Protein AF-A0A8X7X111-F1 (afdb_monomer_lite)

pLDDT: mean 81.05, std 15.56, range [38.75, 95.94]

Structure (mmCIF, N/CA/C/O backbone):
data_AF-A0A8X7X111-F1
#
_entry.id   AF-A0A8X7X111-F1
#
loop_
_atom_site.group_PDB
_atom_site.id
_atom_site.type_symbol
_atom_site.label_atom_id
_atom_site.label_alt_id
_atom_site.label_comp_id
_atom_site.label_asym_id
_atom_site.label_entity_id
_atom_site.label_seq_id
_atom_site.pdbx_PDB_ins_code
_atom_site.Cartn_x
_atom_site.Cartn_y
_atom_site.Cartn_z
_atom_site.occupancy
_atom_site.B_iso_or_equiv
_atom_site.auth_seq_id
_atom_site.auth_comp_id
_atom_site.auth_asym_id
_atom_site.auth_atom_id
_atom_site.pdbx_PDB_model_num
ATOM 1 N N . MET A 1 1 ? -2.160 -9.460 -11.575 1.00 85.31 1 MET A N 1
ATOM 2 C CA . MET A 1 1 ? -0.906 -8.982 -10.975 1.00 85.31 1 MET A CA 1
ATOM 3 C C . MET A 1 1 ? 0.094 -10.099 -11.159 1.00 85.31 1 MET A C 1
ATOM 5 O O . MET A 1 1 ? -0.306 -11.250 -11.012 1.00 85.31 1 MET A O 1
ATOM 9 N N . ASP A 1 2 ? 1.345 -9.793 -11.483 1.00 87.25 2 ASP A N 1
ATOM 10 C CA . ASP A 1 2 ? 2.349 -10.833 -11.719 1.00 87.25 2 ASP A CA 1
ATOM 11 C C . ASP A 1 2 ? 2.757 -11.548 -10.430 1.00 87.25 2 ASP A C 1
ATOM 13 O O . ASP A 1 2 ? 2.763 -10.969 -9.339 1.00 87.25 2 ASP A O 1
ATOM 17 N N . ALA A 1 3 ? 3.172 -12.811 -10.553 1.00 87.38 3 ALA A N 1
ATOM 18 C CA . ALA A 1 3 ? 3.611 -13.620 -9.416 1.00 87.38 3 ALA A CA 1
ATOM 19 C C . ALA A 1 3 ? 4.765 -12.965 -8.629 1.00 87.38 3 ALA A C 1
ATOM 21 O O . ALA A 1 3 ? 4.837 -13.101 -7.405 1.00 87.38 3 ALA A O 1
ATOM 22 N N . LYS A 1 4 ? 5.636 -12.209 -9.315 1.00 88.44 4 LYS A N 1
ATOM 23 C CA . LYS A 1 4 ? 6.729 -11.440 -8.700 1.00 88.44 4 LYS A CA 1
ATOM 24 C C . LYS A 1 4 ? 6.195 -10.334 -7.784 1.00 88.44 4 LYS A C 1
ATOM 26 O O . LYS A 1 4 ? 6.611 -10.267 -6.629 1.00 88.44 4 LYS A O 1
ATOM 31 N N . HIS A 1 5 ? 5.219 -9.547 -8.248 1.00 90.12 5 HIS A N 1
ATOM 32 C CA . HIS A 1 5 ? 4.556 -8.511 -7.445 1.00 90.12 5 HIS A CA 1
ATOM 33 C C . HIS A 1 5 ? 3.859 -9.115 -6.220 1.00 90.12 5 HIS A C 1
ATOM 35 O O . HIS A 1 5 ? 4.024 -8.626 -5.105 1.00 90.12 5 HIS A O 1
ATOM 41 N N . ILE A 1 6 ? 3.153 -10.239 -6.390 1.00 90.12 6 ILE A N 1
ATOM 42 C CA . ILE A 1 6 ? 2.476 -10.922 -5.276 1.00 90.12 6 ILE A CA 1
ATOM 43 C C . ILE A 1 6 ? 3.496 -11.399 -4.231 1.00 90.12 6 ILE A C 1
ATOM 45 O O . ILE A 1 6 ? 3.306 -11.192 -3.029 1.00 90.12 6 ILE A O 1
ATOM 49 N N . LYS A 1 7 ? 4.597 -12.023 -4.669 1.00 89.88 7 LYS A N 1
ATOM 50 C CA . LYS A 1 7 ? 5.670 -12.496 -3.780 1.00 89.88 7 LYS A CA 1
ATOM 51 C C . LYS A 1 7 ? 6.334 -11.336 -3.035 1.00 89.88 7 LYS A C 1
ATOM 53 O O . LYS A 1 7 ? 6.568 -11.449 -1.830 1.00 89.88 7 LYS A O 1
ATOM 58 N N . LEU A 1 8 ? 6.584 -10.226 -3.727 1.00 90.62 8 LEU A N 1
ATOM 59 C CA . LEU A 1 8 ? 7.129 -8.999 -3.153 1.00 90.62 8 LEU A CA 1
ATOM 60 C C . LEU A 1 8 ? 6.216 -8.432 -2.059 1.00 90.62 8 LEU A C 1
ATOM 62 O O . LEU A 1 8 ? 6.665 -8.258 -0.923 1.00 90.62 8 LEU A O 1
ATOM 66 N N . LEU A 1 9 ? 4.936 -8.202 -2.372 1.00 90.44 9 LEU A N 1
ATOM 67 C CA . LEU A 1 9 ? 3.967 -7.652 -1.420 1.00 90.44 9 LEU A CA 1
ATOM 68 C C . LEU A 1 9 ? 3.812 -8.558 -0.197 1.00 90.44 9 LEU A C 1
ATOM 70 O O . LEU A 1 9 ? 3.809 -8.065 0.929 1.00 90.44 9 LEU A O 1
ATOM 74 N N . ARG A 1 10 ? 3.776 -9.885 -0.383 1.00 89.50 10 ARG A N 1
ATOM 75 C CA . ARG A 1 10 ? 3.724 -10.850 0.730 1.00 89.50 10 ARG A CA 1
ATOM 76 C C . ARG A 1 10 ? 4.967 -10.785 1.617 1.00 89.50 10 ARG A C 1
ATOM 78 O O . ARG A 1 10 ? 4.829 -10.762 2.838 1.00 89.50 10 ARG A O 1
ATOM 85 N N . LYS A 1 11 ? 6.164 -10.716 1.024 1.00 88.50 11 LYS A N 1
ATOM 86 C CA . LYS A 1 11 ? 7.439 -10.627 1.760 1.00 88.50 11 LYS A CA 1
ATOM 87 C C . LYS A 1 11 ? 7.556 -9.314 2.538 1.00 88.50 11 LYS A C 1
ATOM 89 O O . LYS A 1 11 ? 8.016 -9.310 3.676 1.00 88.50 11 LYS A O 1
ATOM 94 N N . GLN A 1 12 ? 7.118 -8.208 1.941 1.00 87.94 12 GLN A N 1
ATOM 95 C CA . GLN A 1 12 ? 7.219 -6.873 2.535 1.00 87.94 12 GLN A CA 1
ATOM 96 C C . GLN A 1 12 ? 5.997 -6.492 3.388 1.00 87.94 12 GLN A C 1
ATOM 98 O O . GLN A 1 12 ? 6.031 -5.460 4.053 1.00 87.94 12 GLN A O 1
ATOM 103 N N . ARG A 1 13 ? 4.948 -7.326 3.445 1.00 88.94 13 ARG A N 1
ATOM 104 C CA . ARG A 1 13 ? 3.638 -7.030 4.062 1.00 88.94 13 ARG A CA 1
ATOM 105 C C . ARG A 1 13 ? 3.732 -6.379 5.440 1.00 88.94 13 ARG A C 1
ATOM 107 O O . ARG A 1 13 ? 3.162 -5.317 5.670 1.00 88.94 13 ARG A O 1
ATOM 114 N N . LEU A 1 14 ? 4.489 -6.986 6.356 1.00 86.69 14 LEU A N 1
ATOM 115 C CA . LEU A 1 14 ? 4.646 -6.473 7.723 1.00 86.69 14 LEU A CA 1
ATOM 116 C C . LEU A 1 14 ? 5.471 -5.186 7.791 1.00 86.69 14 LEU A C 1
ATOM 118 O O . LEU A 1 14 ? 5.253 -4.365 8.679 1.00 86.69 14 LEU A O 1
ATOM 122 N N . HIS A 1 15 ? 6.441 -5.034 6.894 1.00 85.94 15 HIS A N 1
ATOM 123 C CA . HIS A 1 15 ? 7.320 -3.874 6.860 1.00 85.94 15 HIS A CA 1
ATOM 124 C C . HIS A 1 15 ? 6.611 -2.657 6.253 1.00 85.94 15 HIS A C 1
ATOM 126 O O . HIS A 1 15 ? 6.705 -1.561 6.808 1.00 85.94 15 HIS A O 1
ATOM 132 N N . LEU A 1 16 ? 5.844 -2.871 5.179 1.00 87.06 16 LEU A N 1
ATOM 133 C CA . LEU A 1 16 ? 4.980 -1.869 4.559 1.00 87.06 16 LEU A CA 1
ATOM 134 C C . LEU A 1 16 ? 3.902 -1.410 5.535 1.00 87.06 16 LEU A C 1
ATOM 136 O O . LEU A 1 16 ? 3.763 -0.217 5.753 1.00 87.06 16 LEU A O 1
ATOM 140 N N . ALA A 1 17 ? 3.225 -2.336 6.219 1.00 88.00 17 ALA A N 1
ATOM 141 C CA . ALA A 1 17 ? 2.167 -1.989 7.168 1.00 88.00 17 ALA A CA 1
ATOM 142 C C . ALA A 1 17 ? 2.627 -1.168 8.388 1.00 88.00 17 ALA A C 1
ATOM 144 O O . ALA A 1 17 ? 1.791 -0.666 9.134 1.00 88.00 17 ALA A O 1
ATOM 145 N N . LYS A 1 18 ? 3.940 -1.063 8.635 1.00 85.94 18 LYS A N 1
ATOM 146 C CA . LYS A 1 18 ? 4.504 -0.198 9.684 1.00 85.94 18 LYS A CA 1
ATOM 147 C C . LYS A 1 18 ? 4.826 1.218 9.200 1.00 85.94 18 LYS A C 1
ATOM 149 O O . LYS A 1 18 ? 4.943 2.103 10.035 1.00 85.94 18 LYS A O 1
ATOM 154 N N . GLN A 1 19 ? 5.037 1.407 7.900 1.00 84.19 19 GLN A N 1
ATOM 155 C CA . GLN A 1 19 ? 5.506 2.672 7.318 1.00 84.19 19 GLN A CA 1
ATOM 156 C C . GLN A 1 19 ? 4.442 3.369 6.482 1.00 84.19 19 GLN A C 1
ATOM 158 O O . GLN A 1 19 ? 4.420 4.592 6.419 1.00 84.19 19 GLN A O 1
ATOM 163 N N . LEU A 1 20 ? 3.587 2.590 5.827 1.00 86.62 20 LEU A N 1
ATOM 164 C CA . LEU A 1 20 ? 2.530 3.094 4.978 1.00 86.62 20 LEU A CA 1
ATOM 165 C C . LEU A 1 20 ? 1.356 3.521 5.846 1.00 86.62 20 LEU A C 1
ATOM 167 O O . LEU A 1 20 ? 0.678 2.668 6.424 1.00 86.62 20 LEU A O 1
ATOM 171 N N . ILE A 1 21 ? 1.076 4.821 5.874 1.00 88.19 21 ILE A N 1
ATOM 172 C CA . ILE A 1 21 ? -0.172 5.318 6.434 1.00 88.19 21 ILE A CA 1
ATOM 173 C C . ILE A 1 21 ? -1.219 5.246 5.329 1.00 88.19 21 ILE A C 1
ATOM 175 O O . ILE A 1 21 ? -1.296 6.116 4.471 1.00 88.19 21 ILE A O 1
ATOM 179 N N . VAL A 1 22 ? -2.046 4.196 5.351 1.00 86.44 22 VAL A N 1
ATOM 180 C CA . VAL A 1 22 ? -3.211 4.097 4.452 1.00 86.44 22 VAL A CA 1
ATOM 181 C C . VAL A 1 22 ? -4.269 5.121 4.862 1.00 86.44 22 VAL A C 1
ATOM 183 O O . VAL A 1 22 ? -5.158 4.826 5.666 1.00 86.44 22 VAL A O 1
ATOM 186 N N . GLY A 1 23 ? -4.116 6.340 4.348 1.00 83.56 23 GLY A N 1
ATOM 187 C CA . GLY A 1 23 ? -5.082 7.430 4.450 1.00 83.56 23 GLY A CA 1
ATOM 188 C C . GLY A 1 23 ? -6.213 7.305 3.429 1.00 83.56 23 GLY A C 1
ATOM 189 O O . GLY A 1 23 ? -6.215 6.403 2.587 1.00 83.56 23 GLY A O 1
ATOM 190 N N . ASP A 1 24 ? -7.190 8.208 3.506 1.00 84.75 24 ASP A N 1
ATOM 191 C CA . ASP A 1 24 ? -8.308 8.220 2.558 1.00 84.75 24 ASP A CA 1
ATOM 192 C C . ASP A 1 24 ? -7.877 8.558 1.130 1.00 84.75 24 ASP A C 1
ATOM 194 O O . ASP A 1 24 ? -8.447 7.985 0.212 1.00 84.75 24 ASP A O 1
ATOM 198 N N . THR A 1 25 ? -6.832 9.368 0.929 1.00 87.75 25 THR A N 1
ATOM 199 C CA . THR A 1 25 ? -6.316 9.714 -0.408 1.00 87.75 25 THR A CA 1
ATOM 200 C C . THR A 1 25 ? -5.920 8.474 -1.211 1.00 87.75 25 THR A C 1
ATOM 202 O O . THR A 1 25 ? -6.393 8.284 -2.327 1.00 87.75 25 THR A O 1
ATOM 205 N N . ILE A 1 26 ? -5.123 7.575 -0.617 1.00 90.75 26 ILE A N 1
ATOM 206 C CA . ILE A 1 26 ? -4.697 6.319 -1.258 1.00 90.75 26 ILE A CA 1
ATOM 207 C C . ILE A 1 26 ? -5.912 5.446 -1.582 1.00 90.75 26 ILE A C 1
ATOM 209 O O . ILE A 1 26 ? -6.030 4.905 -2.678 1.00 90.75 26 ILE A O 1
ATOM 213 N N . VAL A 1 27 ? -6.830 5.298 -0.622 1.00 93.31 27 VAL A N 1
ATOM 214 C CA . VAL A 1 27 ? -8.014 4.443 -0.784 1.00 93.31 27 VAL A CA 1
ATOM 215 C C . VAL A 1 27 ? -8.948 4.994 -1.865 1.00 93.31 27 VAL A C 1
ATOM 217 O O . VAL A 1 27 ? -9.446 4.223 -2.682 1.00 93.31 27 VAL A O 1
ATOM 220 N N . GLN A 1 28 ? -9.159 6.310 -1.901 1.00 92.00 28 GLN A N 1
ATOM 221 C CA . GLN A 1 28 ? -9.985 6.978 -2.906 1.00 92.00 28 GLN A CA 1
ATOM 222 C C . GLN A 1 28 ? -9.365 6.898 -4.297 1.00 92.00 28 GLN A C 1
ATOM 224 O O . GLN A 1 28 ? -10.077 6.559 -5.236 1.00 92.00 28 GLN A O 1
ATOM 229 N N . TYR A 1 29 ? -8.058 7.129 -4.426 1.00 92.25 29 TYR A N 1
ATOM 230 C CA . TYR A 1 29 ? -7.363 7.003 -5.706 1.00 92.25 29 TYR A CA 1
ATOM 231 C C . TYR A 1 29 ? -7.504 5.585 -6.276 1.00 92.25 29 TYR A C 1
ATOM 233 O O . TYR A 1 29 ? -7.935 5.397 -7.410 1.00 92.25 29 TYR A O 1
ATOM 241 N N . LEU A 1 30 ? -7.248 4.559 -5.457 1.00 94.31 30 LEU A N 1
ATOM 242 C CA . LEU A 1 30 ? -7.404 3.165 -5.880 1.00 94.31 30 LEU A CA 1
ATOM 243 C C . LEU A 1 30 ? -8.859 2.788 -6.207 1.00 94.31 30 LEU A C 1
ATOM 245 O O . LEU A 1 30 ? -9.092 1.890 -7.015 1.00 94.31 30 LEU A O 1
ATOM 249 N N . TYR A 1 31 ? -9.838 3.433 -5.573 1.00 94.94 31 TYR A N 1
ATOM 250 C CA . TYR A 1 31 ? -11.251 3.263 -5.906 1.00 94.94 31 TYR A CA 1
ATOM 251 C C . TYR A 1 31 ? -11.601 3.914 -7.252 1.00 94.94 31 TYR A C 1
ATOM 253 O O . TYR A 1 31 ? -12.231 3.275 -8.091 1.00 94.94 31 TYR A O 1
ATOM 261 N N . GLN A 1 32 ? -11.137 5.144 -7.496 1.00 95.06 32 GLN A N 1
ATOM 262 C CA . GLN A 1 32 ? -11.334 5.863 -8.762 1.00 95.06 32 GLN A CA 1
ATOM 263 C C . GLN A 1 32 ? -10.714 5.119 -9.951 1.00 95.06 32 GLN A C 1
ATOM 265 O O . GLN A 1 32 ? -11.332 5.008 -11.008 1.00 95.06 32 GLN A O 1
ATOM 270 N N . GLU A 1 33 ? -9.546 4.516 -9.743 1.00 94.31 33 GLU A N 1
ATOM 271 C CA . GLU A 1 33 ? -8.861 3.680 -10.733 1.00 94.31 33 GLU A CA 1
ATOM 272 C C . GLU A 1 33 ? -9.466 2.266 -10.863 1.00 94.31 33 GLU A C 1
ATOM 274 O O . GLU A 1 33 ? -8.904 1.395 -11.528 1.00 94.31 33 GLU A O 1
ATOM 279 N N . ASN A 1 34 ? -10.625 2.012 -10.240 1.00 92.75 34 ASN A N 1
ATOM 280 C CA . ASN A 1 34 ? -11.355 0.738 -10.260 1.00 92.75 34 ASN A CA 1
ATOM 281 C C . ASN A 1 34 ? -10.549 -0.467 -9.732 1.00 92.75 34 ASN A C 1
ATOM 283 O O . ASN A 1 34 ? -10.860 -1.623 -10.034 1.00 92.75 34 ASN A O 1
ATOM 287 N N . ILE A 1 35 ? -9.517 -0.224 -8.917 1.00 95.94 35 ILE A N 1
ATOM 288 C CA . ILE A 1 35 ? -8.759 -1.281 -8.235 1.00 95.94 35 ILE A CA 1
ATOM 289 C C . ILE A 1 35 ? -9.516 -1.755 -6.995 1.00 95.94 35 ILE A C 1
ATOM 291 O O . ILE A 1 35 ? -9.570 -2.955 -6.719 1.00 95.94 35 ILE A O 1
ATOM 295 N N . LEU A 1 36 ? -10.109 -0.837 -6.232 1.00 95.25 36 LEU A N 1
ATOM 296 C CA . LEU A 1 36 ? -10.957 -1.164 -5.086 1.00 95.25 36 LEU A CA 1
ATOM 297 C C . LEU A 1 36 ? -12.435 -1.069 -5.462 1.00 95.25 36 LEU A C 1
ATOM 299 O O . LEU A 1 36 ? -12.827 -0.233 -6.264 1.00 95.25 36 LEU A O 1
ATOM 303 N N . THR A 1 37 ? -13.256 -1.919 -4.849 1.00 94.56 37 THR A N 1
ATOM 304 C CA . THR A 1 37 ? -14.718 -1.795 -4.871 1.00 94.56 37 THR A CA 1
ATOM 305 C C . THR A 1 37 ? -15.187 -1.047 -3.627 1.00 94.56 37 THR A C 1
ATOM 307 O O . THR A 1 37 ? -14.433 -0.912 -2.663 1.00 94.56 37 THR A O 1
ATOM 310 N N . GLU A 1 38 ? -16.442 -0.607 -3.604 1.00 94.56 38 GLU A N 1
ATOM 311 C CA . GLU A 1 38 ? -17.025 0.059 -2.432 1.00 94.56 38 GLU A CA 1
ATOM 312 C C . GLU A 1 38 ? -16.926 -0.816 -1.171 1.00 94.56 38 GLU A C 1
ATOM 314 O O . GLU A 1 38 ? -16.386 -0.386 -0.154 1.00 94.56 38 GLU A O 1
ATOM 319 N N . SER A 1 39 ? -17.284 -2.098 -1.288 1.00 95.50 39 SER A N 1
ATOM 320 C CA . SER A 1 39 ? -17.123 -3.082 -0.209 1.00 95.50 39 SER A CA 1
ATOM 321 C C . SER A 1 39 ? -15.675 -3.176 0.298 1.00 95.50 39 SER A C 1
ATOM 323 O O . SER A 1 39 ? -15.439 -3.231 1.503 1.00 95.50 39 SER A O 1
ATOM 325 N N . HIS A 1 40 ? -14.672 -3.116 -0.583 1.00 95.38 40 HIS A N 1
ATOM 326 C CA . HIS A 1 40 ? -13.273 -3.100 -0.151 1.00 95.38 40 HIS A CA 1
ATOM 327 C C . HIS A 1 40 ? -12.891 -1.829 0.600 1.00 95.38 40 HIS A C 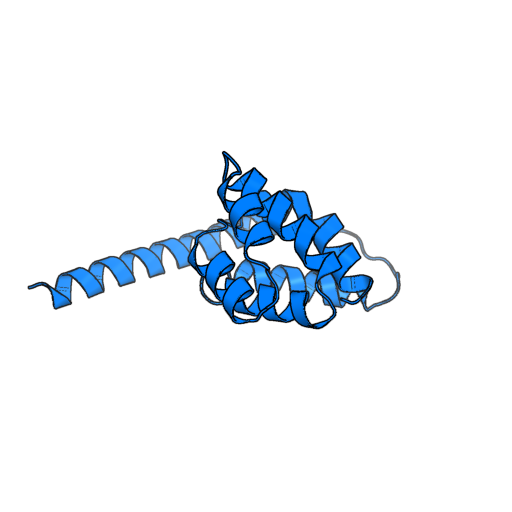1
ATOM 329 O O . HIS A 1 40 ? -12.120 -1.884 1.561 1.00 95.38 40 HIS A O 1
ATOM 335 N N . VAL A 1 41 ? -13.394 -0.682 0.147 1.00 95.06 41 VAL A N 1
ATOM 336 C CA . VAL A 1 41 ? -13.167 0.605 0.805 1.00 95.06 41 VAL A CA 1
ATOM 337 C C . VAL A 1 41 ? -13.730 0.563 2.225 1.00 95.06 41 VAL A C 1
ATOM 339 O O . VAL A 1 41 ? -13.028 0.937 3.167 1.00 95.06 41 VAL A O 1
ATOM 342 N N . GLU A 1 42 ? -14.942 0.041 2.403 1.00 95.44 42 GLU A N 1
ATOM 343 C CA . GLU A 1 42 ? -15.563 -0.163 3.716 1.00 95.44 42 GLU A CA 1
ATOM 344 C C . GLU A 1 42 ? -14.773 -1.150 4.587 1.00 95.44 42 GLU A C 1
ATOM 346 O O . GLU A 1 42 ? -14.474 -0.869 5.752 1.00 95.44 42 GLU A O 1
ATOM 351 N N . GLU A 1 43 ? -14.349 -2.283 4.026 1.00 95.12 43 GLU A N 1
ATOM 352 C CA . GLU A 1 43 ? -13.537 -3.274 4.737 1.00 95.12 43 GLU A CA 1
ATOM 353 C C . GLU A 1 43 ? -12.195 -2.708 5.217 1.00 95.12 43 GLU A C 1
ATOM 355 O O . GLU A 1 43 ? -11.719 -3.057 6.303 1.00 95.12 43 GLU A O 1
ATOM 360 N N . ILE A 1 44 ? -11.569 -1.837 4.425 1.00 94.81 44 ILE A N 1
ATOM 361 C CA . ILE A 1 44 ? -10.344 -1.141 4.818 1.00 94.81 44 ILE A CA 1
ATOM 362 C C . ILE A 1 44 ? -10.670 -0.104 5.894 1.00 94.81 44 ILE A C 1
ATOM 364 O O . ILE A 1 44 ? -9.998 -0.077 6.922 1.00 94.81 44 ILE A O 1
ATOM 368 N N . ARG A 1 45 ? -11.693 0.734 5.706 1.00 92.81 45 ARG A N 1
ATOM 369 C CA . ARG A 1 45 ? -12.054 1.804 6.653 1.00 92.81 45 ARG A CA 1
ATOM 370 C C . ARG A 1 45 ? -12.521 1.287 8.009 1.00 92.81 45 ARG A C 1
ATOM 372 O O . ARG A 1 45 ? -12.256 1.935 9.016 1.00 92.81 45 ARG A O 1
ATOM 379 N N . SER A 1 46 ? -13.140 0.112 8.051 1.00 94.81 46 SER A N 1
ATOM 380 C CA . SER A 1 46 ? -13.585 -0.525 9.296 1.00 94.81 46 SER A CA 1
ATOM 381 C C . SER A 1 46 ? -12.438 -1.021 10.186 1.00 94.81 46 SER A C 1
ATOM 383 O O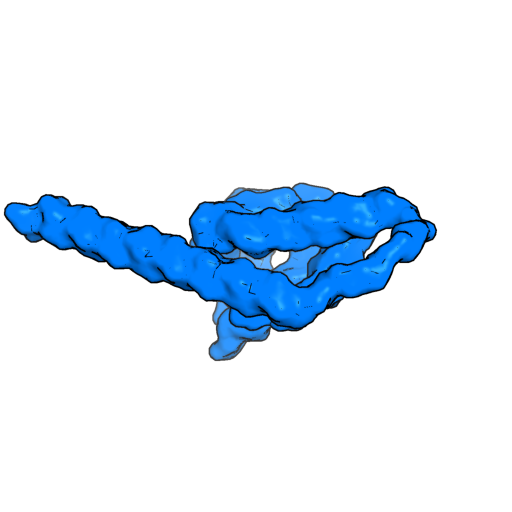 . SER A 1 46 ? -12.668 -1.395 11.333 1.00 94.81 46 SER A O 1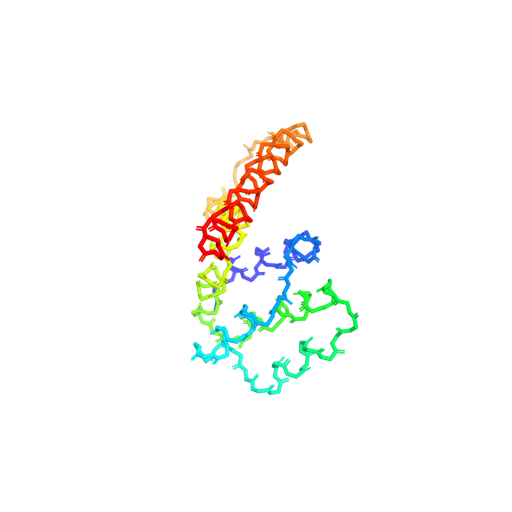
ATOM 385 N N . GLN A 1 47 ? -11.188 -1.025 9.707 1.00 95.44 47 GLN A N 1
ATOM 386 C CA . GLN A 1 47 ? -10.054 -1.460 10.518 1.00 95.44 47 GLN A CA 1
ATOM 387 C C . GLN A 1 47 ? -9.664 -0.416 11.574 1.00 95.44 47 GLN A C 1
ATOM 389 O O . GLN A 1 47 ? -9.257 0.699 11.255 1.00 95.44 47 GLN A O 1
ATOM 394 N N . ASN A 1 48 ? -9.642 -0.837 12.841 1.00 91.69 48 ASN A N 1
ATOM 395 C CA . ASN A 1 48 ? -9.389 0.039 13.996 1.00 91.69 48 ASN A CA 1
ATOM 396 C C . ASN A 1 48 ? -7.984 0.661 14.044 1.00 91.69 48 ASN A C 1
ATOM 398 O O . ASN A 1 48 ? -7.736 1.558 14.844 1.00 91.69 48 ASN A O 1
ATOM 402 N N . THR A 1 49 ? -7.024 0.145 13.274 1.00 92.81 49 THR A N 1
ATOM 403 C CA . THR A 1 49 ? -5.655 0.671 13.273 1.00 92.81 49 THR A CA 1
ATOM 404 C C . THR A 1 49 ? -5.132 0.809 11.860 1.00 92.81 49 THR A C 1
ATOM 406 O O . THR A 1 49 ? -5.401 -0.026 10.997 1.00 92.81 49 THR A O 1
ATOM 409 N N . ASN A 1 50 ? -4.305 1.830 11.634 1.00 91.69 50 ASN A N 1
ATOM 410 C CA . ASN A 1 50 ? -3.688 2.055 10.333 1.00 91.69 50 ASN A CA 1
ATOM 411 C C . ASN A 1 50 ? -2.885 0.833 9.845 1.00 91.69 50 ASN A C 1
ATOM 413 O O . ASN A 1 50 ? -3.020 0.415 8.700 1.00 91.69 50 ASN A O 1
ATOM 417 N N . LYS A 1 51 ? -2.163 0.165 10.752 1.00 91.31 51 LYS A N 1
ATOM 418 C CA . LYS A 1 51 ? -1.470 -1.092 10.447 1.00 91.31 51 LYS A CA 1
ATOM 419 C C . LYS A 1 51 ? -2.423 -2.164 9.905 1.00 91.31 51 LYS A C 1
ATOM 421 O O . LYS A 1 51 ? -2.082 -2.849 8.945 1.00 91.31 51 LYS A O 1
ATOM 426 N N . LYS A 1 52 ? -3.608 -2.330 10.507 1.00 93.44 52 LYS A N 1
ATOM 427 C CA . LYS A 1 52 ? -4.623 -3.274 10.014 1.00 93.44 52 LYS A CA 1
ATOM 428 C C . LYS A 1 52 ? -5.189 -2.829 8.660 1.00 93.44 52 LYS A C 1
ATOM 430 O O . LYS A 1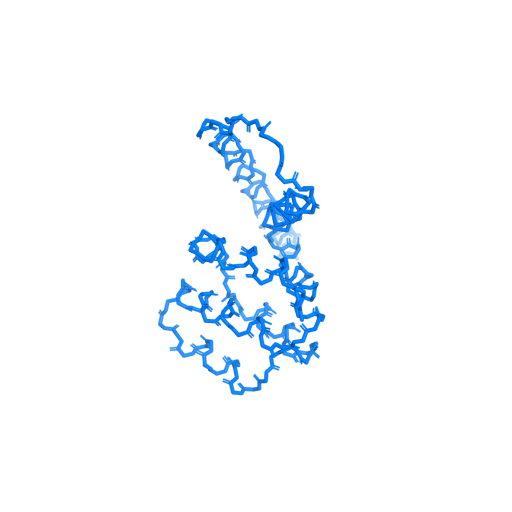 52 ? -5.318 -3.680 7.786 1.00 93.44 52 LYS A O 1
ATOM 435 N N . ARG A 1 53 ? -5.426 -1.525 8.449 1.00 94.81 53 ARG A N 1
ATOM 436 C CA . ARG A 1 53 ? -5.816 -0.956 7.138 1.00 94.81 53 ARG A CA 1
ATOM 437 C C . ARG A 1 53 ? -4.802 -1.314 6.054 1.00 94.81 53 ARG A C 1
ATOM 439 O O . ARG A 1 53 ? -5.178 -1.829 5.007 1.00 94.81 53 ARG A O 1
ATOM 446 N N . ALA A 1 54 ? -3.517 -1.100 6.334 1.00 93.56 54 ALA A N 1
ATOM 447 C CA . ALA A 1 54 ? -2.426 -1.412 5.421 1.00 93.56 54 ALA A CA 1
ATOM 448 C C . ALA A 1 54 ? -2.340 -2.905 5.108 1.00 93.56 54 ALA A C 1
ATOM 450 O O . ALA A 1 54 ? -2.264 -3.283 3.944 1.00 93.56 54 ALA A O 1
ATOM 451 N N . ILE A 1 55 ? -2.415 -3.763 6.127 1.00 92.88 55 ILE A N 1
ATOM 452 C CA . ILE A 1 55 ? -2.446 -5.217 5.930 1.00 92.88 55 ILE A CA 1
ATOM 453 C C . ILE A 1 55 ? -3.624 -5.618 5.036 1.00 92.88 55 ILE A C 1
ATOM 455 O O . ILE A 1 55 ? -3.422 -6.355 4.076 1.00 92.88 55 ILE A O 1
ATOM 459 N N . LYS A 1 56 ? -4.822 -5.100 5.323 1.00 94.94 56 LYS A N 1
ATOM 460 C CA . LYS A 1 56 ? -6.046 -5.402 4.578 1.00 94.94 56 LYS A CA 1
ATOM 461 C C . LYS A 1 56 ? -5.948 -4.960 3.118 1.00 94.94 56 LYS A C 1
ATOM 463 O O . LYS A 1 56 ? -6.255 -5.745 2.227 1.00 94.94 56 LYS A O 1
ATOM 468 N N . LEU A 1 57 ? -5.446 -3.751 2.867 1.00 94.44 57 LEU A N 1
ATOM 469 C CA . LEU A 1 57 ? -5.182 -3.258 1.515 1.00 94.44 57 LEU A CA 1
ATOM 470 C C . LEU A 1 57 ? -4.207 -4.182 0.766 1.00 94.44 57 LEU A C 1
ATOM 472 O O . LEU A 1 57 ? -4.492 -4.611 -0.351 1.00 94.44 57 LEU A O 1
ATOM 476 N N . LEU A 1 58 ? -3.086 -4.539 1.399 1.00 92.69 58 LEU A N 1
ATOM 477 C CA . LEU A 1 58 ? -2.065 -5.413 0.810 1.00 92.69 58 LEU A CA 1
ATOM 478 C C . LEU A 1 58 ? -2.571 -6.843 0.546 1.00 92.69 58 LEU A C 1
ATOM 480 O O . LEU A 1 58 ? -2.028 -7.517 -0.328 1.00 92.69 58 LEU A O 1
ATOM 484 N N . ASP A 1 59 ? -3.601 -7.300 1.260 1.00 92.56 59 ASP A N 1
ATOM 485 C CA . ASP A 1 59 ? -4.267 -8.586 1.008 1.00 92.56 59 ASP A CA 1
ATOM 486 C C . ASP A 1 59 ? -5.241 -8.526 -0.170 1.00 92.56 59 ASP A C 1
ATOM 488 O O . ASP A 1 59 ? -5.406 -9.512 -0.891 1.00 92.56 59 ASP A O 1
ATOM 492 N N . ILE A 1 6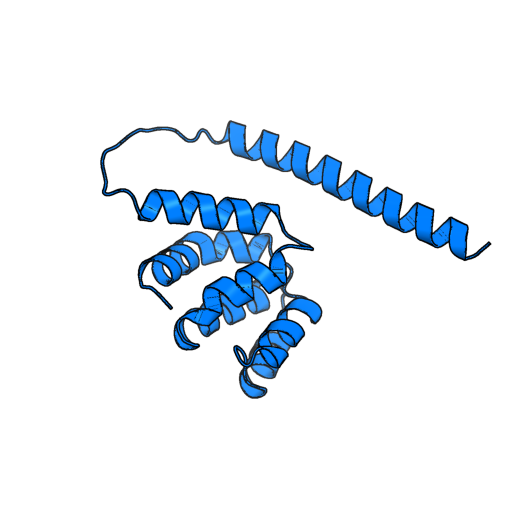0 ? -5.870 -7.369 -0.380 1.00 93.94 60 ILE A N 1
ATOM 493 C CA . ILE A 1 60 ? -6.830 -7.142 -1.460 1.00 93.94 60 ILE A CA 1
ATOM 494 C C . ILE A 1 60 ? -6.114 -7.013 -2.809 1.00 93.94 60 ILE A C 1
ATOM 496 O O . ILE A 1 60 ? -6.539 -7.646 -3.779 1.00 93.94 60 ILE A O 1
ATOM 500 N N . LEU A 1 61 ? -5.024 -6.238 -2.877 1.00 93.25 61 LEU A N 1
ATOM 501 C CA . LEU A 1 61 ? -4.323 -5.890 -4.126 1.00 93.25 61 LEU A CA 1
ATOM 502 C C . LEU A 1 61 ? -3.996 -7.093 -5.044 1.00 93.25 61 LEU A C 1
ATOM 504 O O . LEU A 1 61 ? -4.276 -7.002 -6.242 1.00 93.25 61 LEU A O 1
ATOM 508 N N . PRO A 1 62 ? -3.493 -8.247 -4.548 1.00 91.25 62 PRO A N 1
ATOM 509 C CA . PRO A 1 62 ? -3.231 -9.427 -5.378 1.00 91.25 62 PRO A CA 1
ATOM 510 C C . PRO A 1 62 ? -4.443 -9.956 -6.154 1.00 91.25 62 PRO A C 1
ATOM 512 O O . PRO A 1 62 ? -4.271 -10.602 -7.186 1.00 91.25 62 PRO A O 1
ATOM 515 N N . THR A 1 63 ? -5.662 -9.689 -5.676 1.00 91.19 63 THR A N 1
ATOM 516 C CA . THR A 1 63 ? -6.910 -10.201 -6.266 1.00 91.19 63 THR A CA 1
ATOM 517 C C . THR A 1 63 ? -7.484 -9.306 -7.370 1.00 91.19 63 THR A C 1
ATOM 519 O O . THR A 1 63 ? -8.468 -9.684 -7.995 1.00 91.19 63 THR A O 1
ATOM 522 N N . ARG A 1 64 ? -6.919 -8.111 -7.603 1.00 89.25 64 ARG A N 1
ATOM 523 C CA . ARG A 1 64 ? -7.538 -7.044 -8.420 1.00 89.25 64 ARG A CA 1
ATOM 524 C C . ARG A 1 64 ? -7.030 -6.942 -9.862 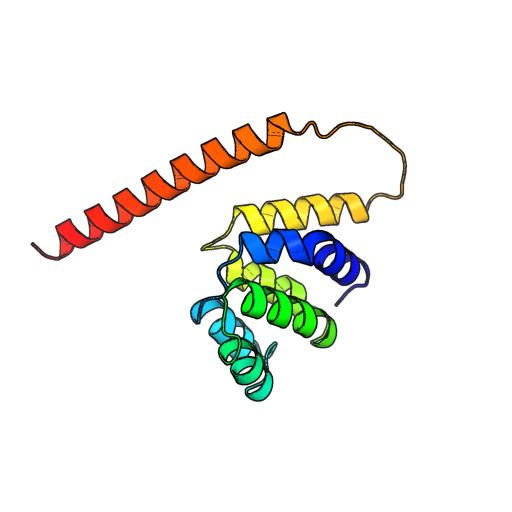1.00 89.25 64 ARG A C 1
ATOM 526 O O . ARG A 1 64 ? -7.438 -6.059 -10.603 1.00 89.25 64 ARG A O 1
ATOM 533 N N . GLY A 1 65 ? -6.159 -7.854 -10.289 1.00 85.38 65 GLY A N 1
ATOM 534 C CA . GLY A 1 65 ? -5.673 -7.901 -11.673 1.00 85.38 65 GLY A CA 1
ATOM 535 C C . GLY A 1 65 ? -4.288 -7.270 -11.876 1.00 85.38 65 GLY A C 1
ATOM 536 O O . GLY A 1 65 ? -3.594 -6.972 -10.907 1.00 85.38 65 GLY A O 1
ATOM 537 N N . PRO A 1 66 ? -3.767 -7.234 -13.117 1.00 87.25 66 PRO A N 1
ATOM 538 C CA . PRO A 1 66 ? -2.379 -6.852 -13.427 1.00 87.25 66 PRO A CA 1
ATOM 539 C C . PRO A 1 66 ? -2.025 -5.419 -13.032 1.00 87.25 66 PRO A C 1
ATOM 541 O O . PRO A 1 66 ? -0.985 -5.228 -12.412 1.00 87.25 66 PRO A O 1
ATOM 544 N N . LYS A 1 67 ? -2.933 -4.470 -13.275 1.00 91.50 67 LYS A N 1
ATOM 545 C CA . LYS A 1 67 ? -2.721 -3.033 -13.043 1.00 91.50 67 LYS A CA 1
ATOM 546 C C . LYS A 1 67 ? -2.662 -2.629 -11.566 1.00 91.50 67 LYS A C 1
ATOM 548 O O . LYS A 1 67 ? -2.118 -1.589 -11.237 1.00 91.50 67 LYS A O 1
ATOM 553 N N . ALA A 1 68 ? -3.174 -3.468 -10.662 1.00 93.69 68 ALA A N 1
ATOM 554 C CA . ALA A 1 68 ? -3.301 -3.129 -9.245 1.00 93.69 68 ALA A CA 1
ATOM 555 C C . ALA A 1 68 ? -1.968 -2.798 -8.557 1.00 93.69 68 ALA A C 1
ATOM 557 O O . ALA A 1 68 ? -1.959 -2.032 -7.599 1.00 93.69 68 ALA A O 1
ATOM 558 N N . PHE A 1 69 ? -0.854 -3.383 -9.014 1.00 92.94 69 PHE A N 1
ATOM 559 C CA . PHE A 1 69 ? 0.462 -3.054 -8.465 1.00 92.94 69 PHE A CA 1
ATOM 560 C C . PHE A 1 69 ? 0.886 -1.644 -8.866 1.00 92.94 69 PHE A C 1
ATOM 562 O O . PHE A 1 69 ? 1.188 -0.841 -7.992 1.00 92.94 69 PHE A O 1
ATOM 569 N N . ASP A 1 70 ? 0.864 -1.346 -10.163 1.00 92.88 70 ASP A N 1
ATOM 570 C CA . ASP A 1 70 ? 1.339 -0.073 -10.708 1.00 92.88 70 ASP A CA 1
ATOM 571 C C . ASP A 1 70 ? 0.495 1.087 -10.179 1.00 92.88 70 ASP A C 1
ATOM 573 O O . ASP A 1 70 ? 1.035 2.029 -9.609 1.00 92.88 70 ASP A O 1
ATOM 577 N N . THR A 1 71 ? -0.832 0.942 -10.192 1.00 94.62 71 THR A N 1
ATOM 578 C CA . THR A 1 71 ? -1.745 1.936 -9.614 1.00 94.62 71 THR A CA 1
ATOM 579 C C . THR A 1 71 ? -1.516 2.130 -8.111 1.00 94.62 71 THR A C 1
ATOM 581 O O . THR A 1 71 ? -1.620 3.241 -7.597 1.00 94.62 71 THR A O 1
ATOM 584 N N . PHE A 1 72 ? -1.174 1.070 -7.370 1.00 94.19 72 PHE A N 1
ATOM 585 C CA . PHE A 1 72 ? -0.785 1.212 -5.967 1.00 94.19 72 PHE A CA 1
ATOM 586 C C . PHE A 1 72 ? 0.522 1.990 -5.812 1.00 94.19 72 PHE A C 1
ATOM 588 O O . PHE A 1 72 ? 0.593 2.862 -4.948 1.00 94.19 72 PHE A O 1
ATOM 595 N N . ILE A 1 73 ? 1.528 1.722 -6.645 1.00 92.88 73 ILE A N 1
ATOM 596 C CA . ILE A 1 73 ? 2.777 2.487 -6.649 1.00 92.88 73 ILE A CA 1
ATOM 597 C C . ILE A 1 73 ? 2.512 3.965 -6.953 1.00 92.88 73 ILE A C 1
ATOM 599 O O . ILE A 1 73 ? 3.043 4.821 -6.245 1.00 92.88 73 ILE A O 1
ATOM 603 N N . ASP A 1 74 ? 1.657 4.260 -7.929 1.00 92.56 74 ASP A N 1
ATOM 604 C CA . ASP A 1 74 ? 1.266 5.627 -8.277 1.00 92.56 74 ASP A CA 1
ATOM 605 C C . ASP A 1 74 ? 0.529 6.308 -7.119 1.00 92.56 74 ASP A C 1
ATOM 607 O O . ASP A 1 74 ? 0.840 7.445 -6.776 1.00 92.56 74 ASP A O 1
ATOM 611 N N . SER A 1 75 ? -0.349 5.583 -6.417 1.00 91.31 75 SER A N 1
ATOM 612 C CA . SER A 1 75 ? -1.086 6.118 -5.263 1.00 91.31 75 SER A CA 1
ATOM 613 C C . SER A 1 75 ? -0.193 6.540 -4.091 1.00 91.31 75 SER A C 1
ATOM 615 O O . SER A 1 75 ? -0.591 7.373 -3.280 1.00 91.31 75 SER A O 1
ATOM 617 N N . ILE A 1 76 ? 1.003 5.953 -3.974 1.00 90.56 76 ILE A N 1
ATOM 618 C CA . ILE A 1 76 ? 1.934 6.216 -2.870 1.00 90.56 76 ILE A CA 1
ATOM 619 C C . ILE A 1 76 ? 3.160 7.021 -3.305 1.00 90.56 76 ILE A C 1
ATOM 621 O O . ILE A 1 76 ? 3.995 7.320 -2.456 1.00 90.56 76 ILE A O 1
ATOM 625 N N . GLN A 1 77 ? 3.323 7.345 -4.591 1.00 86.25 77 GLN A N 1
ATOM 626 C CA . GLN A 1 77 ? 4.574 7.929 -5.085 1.00 86.25 77 GLN A CA 1
ATOM 627 C C . GLN A 1 77 ? 4.844 9.334 -4.542 1.00 86.25 77 GLN A C 1
ATOM 629 O O . GLN A 1 77 ? 6.002 9.669 -4.304 1.00 86.25 77 GLN A O 1
ATOM 634 N N . ASP A 1 78 ? 3.789 10.119 -4.318 1.00 81.69 78 ASP A N 1
ATOM 635 C CA . ASP A 1 78 ? 3.906 11.505 -3.863 1.00 81.69 78 ASP A CA 1
ATOM 636 C C . ASP A 1 78 ? 4.220 11.578 -2.365 1.00 81.69 78 ASP A C 1
ATOM 638 O O . ASP A 1 78 ? 5.099 12.323 -1.936 1.00 81.69 78 ASP A O 1
ATOM 642 N N . GLU A 1 79 ? 3.526 10.772 -1.558 1.00 81.62 79 GLU A N 1
ATOM 643 C CA . GLU A 1 79 ? 3.675 10.785 -0.098 1.00 81.62 79 GLU A CA 1
ATOM 644 C C . GLU A 1 79 ? 4.772 9.837 0.408 1.00 81.62 79 GLU A C 1
ATOM 646 O O . GLU A 1 79 ? 5.383 10.091 1.446 1.00 81.62 79 GLU A O 1
ATOM 651 N N . TYR A 1 80 ? 5.047 8.755 -0.323 1.00 86.00 80 TYR A N 1
ATOM 652 C CA . TYR A 1 80 ? 5.973 7.692 0.071 1.00 86.00 80 TYR A CA 1
ATOM 653 C C . TYR A 1 80 ? 6.938 7.297 -1.062 1.00 86.00 80 TYR A C 1
ATOM 655 O O . TYR A 1 80 ? 7.076 6.102 -1.369 1.00 86.00 80 TYR A O 1
ATOM 663 N N . PRO A 1 81 ? 7.682 8.248 -1.662 1.00 84.94 81 PRO A N 1
ATOM 664 C CA . PRO A 1 81 ? 8.601 7.950 -2.762 1.00 84.94 81 PRO A CA 1
ATOM 665 C C . PRO A 1 81 ? 9.654 6.898 -2.377 1.00 84.94 81 PRO A C 1
ATOM 667 O O . PRO A 1 81 ? 10.025 6.057 -3.192 1.00 84.94 81 PRO A O 1
ATOM 670 N N . TRP A 1 82 ? 10.078 6.858 -1.108 1.00 83.56 82 TRP A N 1
ATOM 671 C CA . TRP A 1 82 ? 11.024 5.849 -0.616 1.00 83.56 82 TRP A CA 1
ATOM 672 C C . TRP A 1 82 ? 10.437 4.431 -0.580 1.00 83.56 82 TRP A C 1
ATOM 674 O O . TRP A 1 82 ? 11.179 3.462 -0.747 1.00 83.56 82 TRP A O 1
ATOM 684 N N . ILE A 1 83 ? 9.121 4.285 -0.367 1.00 87.56 83 ILE A N 1
ATOM 685 C CA . ILE A 1 83 ? 8.451 2.979 -0.415 1.00 87.56 83 ILE A CA 1
ATOM 686 C C . ILE A 1 83 ? 8.418 2.488 -1.861 1.00 87.56 83 ILE A C 1
ATOM 688 O O . ILE A 1 83 ? 8.758 1.330 -2.102 1.00 87.56 83 ILE A O 1
ATOM 692 N N . LYS A 1 84 ? 8.088 3.370 -2.814 1.00 88.12 84 LYS A N 1
ATOM 693 C CA . LYS A 1 84 ? 8.160 3.078 -4.253 1.00 88.12 84 LYS A CA 1
ATOM 694 C C . LYS A 1 84 ? 9.557 2.608 -4.650 1.00 88.12 84 LYS A C 1
ATOM 696 O O . LYS A 1 84 ? 9.684 1.489 -5.142 1.00 88.12 84 LYS A O 1
ATOM 701 N N . THR A 1 85 ? 10.599 3.398 -4.372 1.00 88.44 85 THR A N 1
ATOM 702 C CA . THR A 1 85 ? 11.989 3.030 -4.702 1.00 88.44 85 THR A CA 1
ATOM 703 C C . THR A 1 85 ? 12.357 1.674 -4.114 1.00 88.44 85 THR A C 1
ATOM 705 O O . THR A 1 85 ? 12.818 0.793 -4.828 1.00 88.44 85 THR A O 1
ATOM 708 N N . LYS A 1 86 ? 12.056 1.449 -2.831 1.00 87.88 86 LYS A N 1
ATOM 709 C CA . LYS A 1 86 ? 12.348 0.176 -2.168 1.00 87.88 86 LYS A CA 1
ATOM 710 C C . LYS A 1 86 ? 11.631 -1.017 -2.805 1.00 87.88 86 LYS A C 1
ATOM 712 O O . LYS A 1 86 ? 12.205 -2.103 -2.883 1.00 87.88 86 LYS A O 1
ATOM 717 N N . LEU A 1 87 ? 10.369 -0.849 -3.195 1.00 89.44 87 LEU A N 1
ATOM 718 C CA . LEU A 1 87 ? 9.600 -1.909 -3.844 1.00 89.44 87 LEU A CA 1
ATOM 719 C C . LEU A 1 87 ? 10.149 -2.222 -5.235 1.00 89.44 87 LEU A C 1
ATOM 721 O O . LEU A 1 87 ? 10.270 -3.398 -5.564 1.00 89.44 87 LEU A O 1
ATOM 725 N N . LEU A 1 88 ? 10.518 -1.202 -6.011 1.00 88.75 88 LEU A N 1
ATOM 726 C CA . LEU A 1 88 ? 11.112 -1.377 -7.337 1.00 88.75 88 LEU A CA 1
ATOM 727 C C . LEU A 1 88 ? 12.505 -2.017 -7.261 1.00 88.75 88 LEU A C 1
ATOM 729 O O . LEU A 1 88 ? 12.774 -2.957 -8.005 1.00 88.75 88 LEU A O 1
ATOM 733 N N . ASP A 1 89 ? 13.346 -1.606 -6.311 1.00 88.94 89 ASP A N 1
ATOM 734 C CA . ASP A 1 89 ? 14.657 -2.225 -6.082 1.00 88.94 89 ASP A CA 1
ATOM 735 C C . ASP A 1 89 ? 14.516 -3.712 -5.736 1.00 88.94 89 ASP A C 1
ATOM 737 O O . ASP A 1 89 ? 15.185 -4.571 -6.311 1.00 88.94 89 ASP A O 1
ATOM 741 N N . GLU A 1 90 ? 13.612 -4.051 -4.813 1.00 87.69 90 GLU A N 1
ATOM 742 C CA . GLU A 1 90 ? 13.379 -5.447 -4.440 1.00 87.69 90 GLU A CA 1
ATOM 743 C C . GLU A 1 90 ? 12.728 -6.240 -5.585 1.00 87.69 90 GLU A C 1
ATOM 745 O O . GLU A 1 90 ? 12.991 -7.435 -5.721 1.00 87.69 90 GLU A O 1
ATOM 750 N N . LEU A 1 91 ? 11.920 -5.601 -6.435 1.00 87.94 91 LEU A N 1
ATOM 751 C CA . LEU A 1 91 ? 11.352 -6.232 -7.623 1.00 87.94 91 LEU A CA 1
ATOM 752 C C . LEU A 1 91 ? 12.431 -6.587 -8.652 1.00 87.94 91 LEU A C 1
ATOM 754 O O . LEU A 1 91 ? 12.429 -7.714 -9.152 1.00 87.94 91 LEU A O 1
ATOM 758 N N . THR A 1 92 ? 13.376 -5.680 -8.912 1.00 87.44 92 THR A N 1
ATOM 759 C CA . THR A 1 92 ? 14.546 -5.930 -9.774 1.00 87.44 92 THR A CA 1
ATOM 760 C C . THR A 1 92 ? 15.351 -7.118 -9.250 1.00 87.44 92 THR A C 1
ATOM 762 O O . THR A 1 92 ? 15.631 -8.059 -9.989 1.00 87.44 92 THR A O 1
ATOM 765 N N . ARG A 1 93 ? 15.584 -7.174 -7.933 1.00 83.94 93 ARG A N 1
ATOM 766 C CA . ARG A 1 93 ? 16.281 -8.298 -7.279 1.00 83.94 93 ARG A CA 1
ATOM 767 C C . ARG A 1 93 ? 15.539 -9.635 -7.352 1.00 83.94 93 ARG A C 1
ATOM 769 O O . ARG A 1 93 ? 16.152 -10.678 -7.155 1.00 83.94 93 ARG A O 1
ATOM 776 N N . LEU A 1 94 ? 14.224 -9.626 -7.578 1.00 79.94 94 LEU A N 1
ATOM 777 C CA . LEU A 1 94 ? 13.432 -10.836 -7.831 1.00 79.94 94 LEU A CA 1
ATOM 778 C C . LEU A 1 94 ? 13.421 -11.231 -9.318 1.00 79.94 94 LEU A C 1
ATOM 780 O O . LEU A 1 94 ? 12.979 -12.335 -9.646 1.00 79.94 94 LEU A O 1
ATOM 784 N N . GLY A 1 95 ? 13.827 -10.321 -10.207 1.00 66.56 95 GLY A N 1
ATOM 785 C CA . GLY A 1 95 ? 13.947 -10.533 -11.645 1.00 66.56 95 GLY A CA 1
ATOM 786 C C . GLY A 1 95 ? 15.209 -11.293 -12.033 1.00 66.56 95 GLY A C 1
ATOM 787 O O . GLY A 1 95 ? 15.133 -12.154 -12.908 1.00 66.56 95 GLY A O 1
ATOM 788 N N . ASP A 1 96 ? 16.303 -11.043 -11.321 1.00 58.31 96 ASP A N 1
ATOM 789 C CA . ASP A 1 96 ? 17.576 -11.718 -11.535 1.00 58.31 96 ASP A CA 1
ATOM 790 C C . ASP A 1 96 ? 17.591 -13.037 -10.751 1.00 58.31 96 ASP A C 1
ATOM 792 O O . ASP A 1 96 ? 17.457 -13.072 -9.524 1.00 58.31 96 ASP A O 1
ATOM 796 N N . GLY A 1 97 ? 17.670 -14.159 -11.470 1.00 52.19 97 GLY A N 1
ATOM 797 C CA . GLY A 1 97 ? 17.735 -15.493 -10.877 1.00 52.19 97 GLY A CA 1
ATOM 798 C C . GLY A 1 97 ? 18.845 -15.587 -9.825 1.00 52.19 97 GLY A C 1
ATOM 799 O O . GLY A 1 97 ? 19.904 -14.991 -9.974 1.00 52.19 97 GLY A O 1
ATOM 800 N N . GLN A 1 98 ? 18.589 -16.330 -8.745 1.00 51.97 98 GLN A N 1
ATOM 801 C CA . GLN A 1 98 ? 19.540 -16.546 -7.652 1.00 51.97 98 GLN A CA 1
ATOM 802 C C . GLN A 1 98 ? 20.977 -16.813 -8.145 1.00 51.97 98 GLN A C 1
ATOM 804 O O . GLN A 1 98 ? 21.267 -17.909 -8.609 1.00 51.97 98 GLN A O 1
ATOM 809 N N . THR A 1 99 ? 21.885 -15.868 -7.906 1.00 39.44 99 THR A N 1
ATOM 810 C CA . THR A 1 99 ? 23.313 -16.114 -7.647 1.00 39.44 99 THR A CA 1
ATOM 811 C C . THR A 1 99 ? 23.756 -15.135 -6.567 1.00 39.44 99 THR A C 1
ATOM 813 O O . THR A 1 99 ? 23.471 -13.943 -6.640 1.00 39.44 99 THR A O 1
ATOM 816 N N . GLY A 1 100 ? 24.325 -15.678 -5.493 1.00 47.12 100 GLY A N 1
ATOM 817 C CA . GLY A 1 100 ? 24.442 -15.008 -4.206 1.00 47.12 100 GLY A CA 1
ATOM 818 C C . GLY A 1 100 ? 25.287 -13.737 -4.193 1.00 47.12 100 GLY A C 1
ATOM 819 O O . GLY A 1 100 ? 26.242 -13.584 -4.939 1.00 47.12 100 GLY A O 1
ATOM 820 N N . SER A 1 101 ? 24.975 -12.869 -3.237 1.00 38.75 101 SER A N 1
ATOM 821 C CA . SER A 1 101 ? 25.998 -12.203 -2.440 1.00 38.75 101 SER A CA 1
ATOM 822 C C . SER A 1 101 ? 25.373 -11.700 -1.146 1.00 38.75 101 SER A C 1
ATOM 824 O O . SER A 1 101 ? 24.238 -11.219 -1.103 1.00 38.75 101 SER A O 1
ATOM 826 N N . ALA A 1 102 ? 26.119 -11.917 -0.077 1.00 52.16 102 ALA A N 1
ATOM 827 C CA . ALA A 1 102 ? 25.795 -11.587 1.287 1.00 52.16 102 ALA A CA 1
ATOM 828 C C . ALA A 1 102 ? 25.672 -10.070 1.516 1.00 52.16 102 ALA A C 1
ATOM 830 O O . ALA A 1 102 ? 26.248 -9.258 0.801 1.00 52.16 102 ALA A O 1
ATOM 831 N N . GLY A 1 103 ? 24.984 -9.717 2.604 1.00 48.62 103 GLY A N 1
ATOM 832 C CA . GLY A 1 103 ? 25.235 -8.474 3.330 1.00 48.62 103 GLY A CA 1
ATOM 833 C C . GLY A 1 103 ? 24.559 -7.223 2.777 1.00 48.62 103 GLY A C 1
ATOM 834 O O . GLY A 1 103 ? 25.201 -6.385 2.163 1.00 48.62 103 GLY A O 1
ATOM 835 N N . MET A 1 104 ? 23.296 -7.000 3.145 1.00 45.72 104 MET A N 1
ATOM 836 C CA . MET A 1 104 ? 22.861 -5.628 3.423 1.00 45.72 104 MET A CA 1
ATOM 837 C C . MET A 1 104 ? 22.818 -5.465 4.934 1.00 45.72 104 MET A C 1
ATOM 839 O O . MET A 1 104 ? 21.906 -5.924 5.622 1.00 45.72 104 MET A O 1
ATOM 843 N N . THR A 1 105 ? 23.907 -4.906 5.442 1.00 45.16 105 THR A N 1
ATOM 844 C CA . THR A 1 105 ? 24.152 -4.666 6.855 1.00 45.16 105 THR A CA 1
ATOM 845 C C . THR A 1 105 ? 23.129 -3.672 7.402 1.00 45.16 105 THR A C 1
ATOM 847 O O . THR A 1 105 ? 22.825 -2.638 6.808 1.00 45.16 105 THR A O 1
ATOM 850 N N . PHE A 1 106 ? 22.617 -3.993 8.588 1.00 50.81 106 PHE A N 1
ATOM 851 C CA . PHE A 1 106 ? 21.595 -3.271 9.355 1.00 50.81 106 PHE A CA 1
ATOM 852 C C . PHE A 1 106 ? 21.880 -1.754 9.530 1.00 50.81 106 PHE A C 1
ATOM 854 O O . PHE A 1 106 ? 20.969 -0.965 9.786 1.00 50.81 106 PHE A O 1
ATOM 861 N N . ILE A 1 107 ? 23.133 -1.330 9.316 1.00 49.72 107 ILE A N 1
ATOM 862 C CA . ILE A 1 107 ? 23.638 0.046 9.437 1.00 49.72 107 ILE A CA 1
ATOM 863 C C . ILE A 1 107 ? 23.268 0.932 8.225 1.00 49.72 107 ILE A C 1
ATOM 865 O O . ILE A 1 107 ? 23.050 2.134 8.400 1.00 49.72 107 ILE A O 1
ATOM 869 N N . GLN A 1 108 ? 23.106 0.381 7.012 1.00 51.03 108 GLN A N 1
ATOM 870 C CA . GLN A 1 108 ? 22.674 1.180 5.848 1.00 51.03 108 GLN A CA 1
ATOM 871 C C . GLN A 1 108 ? 21.210 1.616 5.952 1.00 51.03 108 GLN A C 1
ATOM 873 O O . GLN A 1 108 ? 20.880 2.751 5.608 1.00 51.03 108 GLN A O 1
ATOM 878 N N . THR A 1 109 ? 20.346 0.761 6.505 1.00 47.69 109 THR A N 1
ATOM 879 C CA . THR A 1 109 ? 18.944 1.100 6.777 1.00 47.69 109 THR A CA 1
ATOM 880 C C . THR A 1 109 ? 18.835 2.329 7.676 1.00 47.69 109 THR A C 1
ATOM 882 O O . THR A 1 109 ? 18.112 3.257 7.335 1.00 47.69 109 THR A O 1
ATOM 885 N N . ALA A 1 110 ? 19.601 2.404 8.769 1.00 45.03 110 ALA A N 1
ATOM 886 C CA . ALA A 1 110 ? 19.537 3.534 9.698 1.00 45.03 110 ALA A CA 1
ATOM 887 C C . ALA A 1 110 ? 19.966 4.867 9.054 1.00 45.03 110 ALA A C 1
ATOM 889 O O . ALA A 1 110 ? 19.293 5.878 9.245 1.00 45.03 110 ALA A O 1
ATOM 890 N N . ARG A 1 111 ? 21.029 4.878 8.235 1.00 52.09 111 ARG A N 1
ATOM 891 C CA . ARG A 1 111 ? 21.459 6.096 7.517 1.00 52.09 111 ARG A CA 1
ATOM 892 C C . ARG A 1 111 ? 20.428 6.558 6.488 1.00 52.09 111 ARG A C 1
ATOM 894 O O . ARG A 1 111 ? 20.215 7.759 6.351 1.00 52.09 111 ARG A O 1
ATOM 901 N N . PHE A 1 112 ? 19.762 5.620 5.815 1.00 55.50 112 PHE A N 1
ATOM 902 C CA . PHE A 1 112 ? 18.690 5.939 4.874 1.00 55.50 112 PHE A CA 1
ATOM 903 C C . PHE A 1 112 ? 17.454 6.489 5.599 1.00 55.50 112 PHE A C 1
ATOM 905 O O . PHE A 1 112 ? 16.904 7.504 5.187 1.00 55.50 112 PHE A O 1
ATOM 912 N N . PHE A 1 113 ? 17.073 5.891 6.734 1.00 58.06 113 PHE A N 1
ATOM 913 C CA . PHE A 1 113 ? 15.976 6.387 7.568 1.00 58.06 113 PHE A CA 1
ATOM 914 C C . PHE A 1 113 ? 16.248 7.795 8.112 1.00 58.06 113 PHE A C 1
ATOM 916 O O . PHE A 1 113 ? 15.355 8.631 8.051 1.00 58.06 113 PHE A O 1
ATOM 923 N N . VAL A 1 114 ? 17.465 8.088 8.589 1.00 63.62 114 VAL A N 1
ATOM 924 C CA . VAL A 1 114 ? 17.821 9.431 9.084 1.00 63.62 114 VAL A CA 1
ATOM 925 C C . VAL A 1 114 ? 17.797 10.460 7.955 1.00 63.62 114 VAL A C 1
ATOM 927 O O . VAL A 1 114 ? 17.211 11.524 8.126 1.00 63.62 114 VAL A O 1
ATOM 930 N N . ALA A 1 115 ? 18.373 10.146 6.792 1.00 61.09 115 ALA A N 1
ATOM 931 C CA . ALA A 1 115 ? 18.383 11.071 5.661 1.00 61.09 115 ALA A CA 1
ATOM 932 C C . ALA A 1 115 ? 16.962 11.368 5.155 1.00 61.09 115 ALA A C 1
ATOM 934 O O . ALA A 1 115 ? 16.589 12.531 5.021 1.00 61.09 115 ALA A O 1
ATOM 935 N N . VAL A 1 116 ? 16.141 10.331 4.959 1.00 62.88 116 VAL A N 1
ATOM 936 C CA . VAL A 1 116 ? 14.755 10.480 4.486 1.00 62.88 116 VAL A CA 1
ATOM 937 C C . VAL A 1 116 ? 13.886 11.190 5.525 1.00 62.88 116 VAL A C 1
ATOM 939 O O . VAL A 1 116 ? 13.080 12.040 5.157 1.00 62.88 116 VAL A O 1
ATOM 942 N N . PHE A 1 117 ? 14.077 10.912 6.818 1.00 73.56 117 PHE A N 1
ATOM 943 C CA . PHE A 1 117 ? 13.358 11.602 7.889 1.00 73.56 117 PHE A CA 1
ATOM 944 C C . PHE A 1 117 ? 13.719 13.090 7.951 1.00 73.56 117 PHE A C 1
ATOM 946 O O . PHE A 1 117 ? 12.825 13.927 8.034 1.00 73.56 117 PHE A O 1
ATOM 953 N N . VAL A 1 118 ? 15.005 13.442 7.840 1.00 74.38 118 VAL A N 1
ATOM 954 C CA . VAL A 1 118 ? 15.446 14.846 7.798 1.00 74.38 118 VAL A CA 1
ATOM 955 C C . VAL A 1 118 ? 14.859 15.559 6.581 1.00 74.38 118 VAL A C 1
ATOM 957 O O . VAL A 1 118 ? 14.328 16.659 6.718 1.00 74.38 118 VAL A O 1
ATOM 960 N N . THR A 1 119 ? 14.873 14.930 5.404 1.00 75.31 119 THR A N 1
ATOM 961 C CA . THR A 1 119 ? 14.269 15.513 4.199 1.00 75.31 119 THR A CA 1
ATOM 962 C C . THR A 1 119 ? 12.753 15.674 4.334 1.00 75.31 119 THR A C 1
ATOM 964 O O . THR A 1 119 ? 12.227 16.724 3.973 1.00 75.31 119 THR A O 1
ATOM 967 N N . PHE A 1 120 ? 12.052 14.688 4.898 1.00 76.75 120 PHE A N 1
ATOM 968 C CA . PHE A 1 120 ? 10.611 14.757 5.147 1.00 76.75 120 PHE A CA 1
ATOM 969 C C . PHE A 1 120 ? 10.253 15.877 6.131 1.00 76.75 120 PHE A C 1
ATOM 971 O O . PHE A 1 120 ? 9.362 16.676 5.852 1.00 76.75 120 PHE A O 1
ATOM 978 N N . VAL A 1 121 ? 10.987 15.995 7.243 1.00 78.31 121 VAL A N 1
ATOM 979 C CA . VAL A 1 121 ? 10.789 17.065 8.233 1.00 78.31 121 VAL A CA 1
ATOM 980 C C . VAL A 1 121 ? 11.054 18.435 7.610 1.00 78.31 121 VAL A C 1
ATOM 982 O O . VAL A 1 121 ? 10.246 19.345 7.776 1.00 78.31 121 VAL A O 1
ATOM 985 N N . LEU A 1 122 ? 12.128 18.587 6.831 1.00 72.88 122 LEU A N 1
ATOM 986 C CA . LEU A 1 122 ? 12.415 19.840 6.130 1.00 72.88 122 LEU A CA 1
ATOM 987 C C . LEU A 1 122 ? 11.330 20.192 5.104 1.00 72.88 122 LEU A C 1
ATOM 989 O O . LEU A 1 122 ? 10.942 21.356 4.999 1.00 72.88 122 LEU A O 1
ATOM 993 N N . HIS A 1 123 ? 10.811 19.209 4.369 1.00 77.44 123 HIS A N 1
ATOM 994 C CA . HIS A 1 123 ? 9.741 19.433 3.399 1.00 77.44 123 HIS A CA 1
ATOM 995 C C . HIS A 1 123 ? 8.419 19.809 4.086 1.00 77.44 123 HIS A C 1
ATOM 997 O O . HIS A 1 123 ? 7.740 20.741 3.652 1.00 77.44 123 HIS A O 1
ATOM 1003 N N . LEU A 1 124 ? 8.087 19.152 5.201 1.00 75.31 124 LEU A N 1
ATOM 1004 C CA . LEU A 1 124 ? 6.900 19.447 6.002 1.00 75.31 124 LEU A CA 1
ATOM 1005 C C . LEU A 1 124 ? 6.963 20.855 6.611 1.00 75.31 124 LEU A C 1
ATOM 1007 O O . LEU A 1 124 ? 5.994 21.608 6.518 1.00 75.31 124 LEU A O 1
ATOM 1011 N N . LEU A 1 125 ? 8.119 21.248 7.153 1.00 75.88 125 LEU A N 1
ATOM 1012 C CA . LEU A 1 125 ? 8.342 22.600 7.672 1.00 75.88 125 LEU A CA 1
ATOM 1013 C C . LEU A 1 125 ? 8.237 23.661 6.569 1.00 75.88 125 LEU A C 1
ATOM 1015 O O . LEU A 1 125 ? 7.613 24.702 6.782 1.00 75.88 125 LEU A O 1
ATOM 1019 N N . ARG A 1 126 ? 8.770 23.393 5.367 1.00 70.56 126 ARG A N 1
ATOM 1020 C CA . ARG A 1 126 ? 8.607 24.299 4.217 1.00 70.56 126 ARG A CA 1
ATOM 1021 C C . ARG A 1 126 ? 7.144 24.444 3.811 1.00 70.56 126 ARG A C 1
ATOM 1023 O O . ARG A 1 126 ? 6.721 25.566 3.556 1.00 70.56 126 ARG A O 1
ATOM 1030 N N . ARG A 1 127 ? 6.366 23.356 3.810 1.00 69.00 127 ARG A N 1
ATOM 1031 C CA . ARG A 1 127 ? 4.929 23.401 3.495 1.00 69.00 127 ARG A CA 1
ATOM 1032 C C . ARG A 1 127 ? 4.128 24.227 4.504 1.00 69.00 127 ARG A C 1
ATOM 1034 O O . ARG A 1 127 ? 3.275 25.014 4.099 1.00 69.00 127 ARG A O 1
ATOM 1041 N N . ILE A 1 128 ? 4.429 24.093 5.796 1.00 72.19 128 ILE A N 1
ATOM 1042 C CA . ILE A 1 128 ? 3.793 24.887 6.859 1.00 72.19 128 ILE A CA 1
ATOM 1043 C C . ILE A 1 128 ? 4.161 26.371 6.714 1.00 72.19 128 ILE A C 1
ATOM 1045 O O . ILE A 1 128 ? 3.288 27.233 6.788 1.00 72.19 128 ILE A O 1
ATOM 1049 N N . SER A 1 129 ? 5.430 26.674 6.426 1.00 72.25 129 SER A N 1
ATOM 1050 C CA . SER A 1 129 ? 5.893 28.049 6.209 1.00 72.25 129 SER A CA 1
ATOM 1051 C C . SER A 1 129 ? 5.235 28.712 4.994 1.00 72.25 129 SER A C 1
ATOM 1053 O O . SER A 1 129 ? 4.842 29.873 5.089 1.00 72.25 129 SER A O 1
ATOM 1055 N N . THR A 1 130 ? 5.059 27.995 3.879 1.00 66.50 130 THR A N 1
ATOM 1056 C CA . THR A 1 130 ? 4.366 28.535 2.696 1.00 66.50 130 THR A CA 1
ATOM 1057 C C . THR A 1 130 ? 2.881 28.779 2.937 1.00 66.50 130 THR A C 1
ATOM 1059 O O . THR A 1 130 ? 2.341 29.746 2.418 1.00 66.50 130 THR A O 1
ATOM 1062 N N . LEU A 1 131 ? 2.216 27.950 3.748 1.00 67.38 131 LEU A N 1
ATOM 1063 C CA . LEU A 1 131 ? 0.814 28.178 4.112 1.00 67.38 131 LEU A CA 1
ATOM 1064 C C . LEU A 1 131 ? 0.656 29.432 4.981 1.00 67.38 131 LEU A C 1
ATOM 1066 O O . LEU A 1 131 ? -0.327 30.152 4.838 1.00 67.38 131 LEU A O 1
ATOM 1070 N N . PHE A 1 132 ? 1.643 29.730 5.830 1.00 63.19 132 PHE A N 1
ATOM 1071 C CA . PHE A 1 132 ? 1.630 30.919 6.682 1.00 63.19 132 PHE A CA 1
ATOM 1072 C C . PHE A 1 132 ? 1.858 32.224 5.900 1.00 63.19 132 PHE A C 1
ATOM 1074 O O . PHE A 1 132 ? 1.265 33.238 6.243 1.00 63.19 132 PHE A O 1
ATOM 1081 N N . GLN A 1 133 ? 2.653 32.201 4.821 1.00 60.34 133 GLN A N 1
ATOM 1082 C CA . GLN A 1 133 ? 2.860 33.367 3.942 1.00 60.34 133 GLN A CA 1
ATOM 1083 C C . GLN A 1 133 ? 1.685 33.679 3.003 1.00 60.34 133 GLN A C 1
ATOM 1085 O O . GLN A 1 133 ? 1.661 34.747 2.410 1.00 60.34 133 GLN A O 1
ATOM 1090 N N . VAL A 1 134 ? 0.748 32.748 2.811 1.00 59.81 134 VAL A N 1
ATOM 1091 C CA . VAL A 1 134 ? -0.432 32.950 1.945 1.00 59.81 134 VAL A CA 1
ATOM 1092 C C . VAL A 1 134 ? -1.649 33.424 2.755 1.00 59.81 134 VAL A C 1
ATOM 1094 O O . VAL A 1 134 ? -2.629 33.892 2.184 1.00 59.81 134 VAL A O 1
ATOM 1097 N N . LEU A 1 135 ? -1.592 33.315 4.087 1.00 57.03 135 LEU A N 1
ATOM 1098 C CA . LEU A 1 135 ? -2.679 33.661 5.011 1.00 57.03 135 LEU A CA 1
ATOM 1099 C C . LEU A 1 135 ? -2.480 35.005 5.744 1.00 57.03 135 LEU A C 1
ATOM 1101 O O . LEU A 1 135 ? -3.337 35.369 6.548 1.00 57.03 135 LEU A O 1
ATOM 1105 N N . PHE A 1 136 ? -1.396 35.734 5.462 1.00 51.84 136 PHE A N 1
ATOM 1106 C CA . PHE A 1 136 ? -1.074 37.072 5.978 1.00 51.84 136 PHE A CA 1
ATOM 1107 C C . PHE A 1 136 ? -0.487 37.935 4.862 1.00 51.84 136 PHE A C 1
ATOM 1109 O O . PHE A 1 136 ? -0.760 39.156 4.873 1.00 51.84 136 PHE A O 1
#

Radius of gyration: 17.04 Å; chains: 1; bounding box: 43×54×27 Å

Foldseek 3Di:
DDPLLLVLLVVCQQVCLVPDQPDPQLLVQCVVVVQDDPVLSVVLVPDPDSSSSSNSLSVSQVVRDDCSSVSSLVSCCVPCVVVSVVSVVVSVVSVDPDDDDDDPDPVVVVVVCVVVVVVVVVVVVVVVVVVVVVVD

Organism: Polypterus senegalus (NCBI:txid55291)

Secondary structure (DSSP, 8-state):
--HHHHHHHHHHHHHHHHH----HHHHHHHHHTTSS-HHHHHHHHT-SSHHHHHHHHHHHGGGS-TTHHHHHHHHHHTT-HHHHHHHHHHHHHHHS---------HHHHHHHHHHHHHHHHHHHHHHHHHHHHH--

Sequence (136 aa):
MDAKHIKLLRKQRLHLAKQLIVGDTIVQYLYQENILTESHVEEIRSQNTNKKRAIKLLDILPTRGPKAFDTFIDSIQDEYPWIKTKLLDELTRLGDGQTGSAGMTFIQTARFFVAVFVTFVLHLLRRISTLFQVLF

InterPro domains:
  IPR001315 CARD domain [PF00619] (7-88)
  IPR001315 CARD domain [PS50209] (1-91)
  IPR001315 CARD domain [SM00114] (1-93)
  IPR011029 Death-like domain superfamily [G3DSA:1.10.533.10] (1-94)
  IPR011029 Death-like domain superfamily [SSF47986] (1-88)
  IPR037939 Death domain-containing protein CRADD [PTHR15034] (1-88)